Protein AF-A0A973HMG0-F1 (afdb_monomer_lite)

Sequence (91 aa):
MSKHLIFAIFITMVCAGSLAWLYPAVKDYNSAKRDYYDIERKHINDQTKNEELSKEIYRLQTSDKAVEHVARDKFGWCKIRETVYDFSDEK

Secondary structure (DSSP, 8-state):
--HHHHHHHHHHHHHHHHHHHHHHHHHHHHHHHHHHHHHHHHHHHHHHHHHHHHHHHHHHHH-HHHHHHHHHHTT--S-TT------TT--

Structure (mmCIF, N/CA/C/O backbone):
data_AF-A0A973HMG0-F1
#
_entry.id   AF-A0A973HMG0-F1
#
loop_
_atom_site.group_PDB
_atom_site.id
_atom_site.type_symbol
_atom_site.label_atom_id
_atom_site.label_alt_id
_atom_site.label_comp_id
_atom_site.label_asym_id
_atom_site.label_entity_id
_atom_site.label_seq_id
_atom_site.pdbx_PDB_ins_code
_atom_site.Cartn_x
_atom_site.Cartn_y
_atom_site.Cartn_z
_atom_site.occupancy
_atom_site.B_iso_or_equiv
_atom_site.auth_seq_id
_atom_site.auth_comp_id
_atom_site.auth_asym_id
_atom_site.auth_atom_id
_atom_site.pdbx_PDB_model_num
ATOM 1 N N . MET A 1 1 ? 30.213 11.734 -51.621 1.00 59.28 1 MET A N 1
ATOM 2 C CA . MET A 1 1 ? 29.729 12.007 -50.247 1.00 59.28 1 MET A CA 1
ATOM 3 C C . MET A 1 1 ? 30.943 12.318 -49.379 1.00 59.28 1 MET A C 1
ATOM 5 O O . MET A 1 1 ? 31.903 11.558 -49.439 1.00 59.28 1 MET A O 1
ATOM 9 N N . SER A 1 2 ? 30.980 13.453 -48.672 1.00 81.38 2 SER A N 1
AT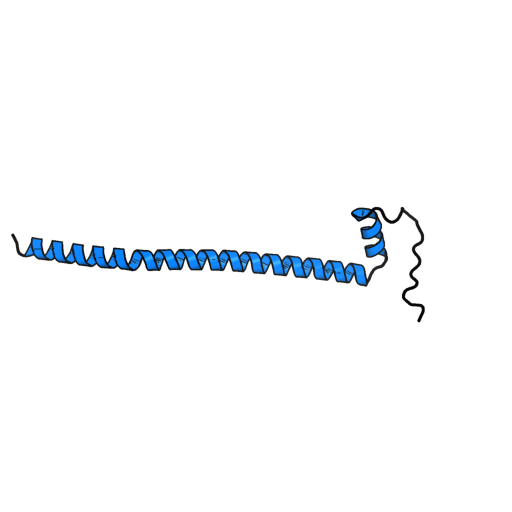OM 10 C CA . SER A 1 2 ? 32.147 13.816 -47.852 1.00 81.38 2 SER A CA 1
ATOM 11 C C . SER A 1 2 ? 32.274 12.858 -46.661 1.00 81.38 2 SER A C 1
ATOM 13 O O . SER A 1 2 ? 31.271 12.457 -46.071 1.00 81.38 2 SER A O 1
ATOM 15 N N . LYS A 1 3 ? 33.502 12.472 -46.293 1.00 86.25 3 LYS A N 1
ATOM 16 C CA . LYS A 1 3 ? 33.767 11.534 -45.180 1.00 86.25 3 LYS A CA 1
ATOM 17 C C . LYS A 1 3 ? 33.128 11.998 -43.860 1.00 86.25 3 LYS A C 1
ATOM 19 O O . LYS A 1 3 ? 32.669 11.180 -43.071 1.00 86.25 3 LYS A O 1
ATOM 24 N N . HIS A 1 4 ? 33.022 13.313 -43.674 1.00 88.12 4 HIS A N 1
ATOM 25 C CA . HIS A 1 4 ? 32.366 13.940 -42.528 1.00 88.12 4 HIS A CA 1
ATOM 26 C C . HIS A 1 4 ? 30.848 13.707 -42.488 1.00 88.12 4 HIS A C 1
ATOM 28 O O . HIS A 1 4 ? 30.307 13.495 -41.408 1.00 88.12 4 HIS A O 1
ATOM 34 N N . LEU A 1 5 ? 30.164 13.677 -43.641 1.00 88.62 5 LEU A N 1
ATOM 35 C CA . LEU A 1 5 ? 28.731 13.360 -43.697 1.00 88.62 5 LEU A CA 1
ATOM 36 C C . LEU A 1 5 ? 28.459 11.906 -43.308 1.00 88.62 5 LEU A C 1
ATOM 38 O O . LEU A 1 5 ? 27.534 11.641 -42.550 1.00 88.62 5 LEU A O 1
ATOM 42 N N . ILE A 1 6 ? 29.288 10.969 -43.775 1.00 89.00 6 ILE A N 1
ATOM 43 C CA . ILE A 1 6 ? 29.147 9.545 -43.430 1.00 89.00 6 ILE A CA 1
ATOM 44 C C . ILE A 1 6 ? 29.357 9.338 -41.923 1.00 89.00 6 ILE A C 1
ATOM 46 O O . ILE A 1 6 ? 28.582 8.635 -41.280 1.00 89.00 6 ILE A O 1
ATOM 50 N N . PHE A 1 7 ? 30.358 10.003 -41.342 1.00 91.62 7 PHE A N 1
ATOM 51 C CA . PHE A 1 7 ? 30.625 9.940 -39.906 1.00 91.62 7 PHE A CA 1
ATOM 52 C C . PHE A 1 7 ? 29.487 10.542 -39.063 1.00 91.62 7 PHE A C 1
ATOM 54 O O . PHE A 1 7 ? 29.073 9.948 -38.070 1.00 91.62 7 PHE A O 1
ATOM 61 N N . ALA A 1 8 ? 28.921 11.677 -39.486 1.00 91.81 8 ALA A N 1
ATOM 62 C CA . ALA A 1 8 ? 27.784 12.299 -38.806 1.00 91.81 8 ALA A CA 1
ATOM 63 C C . ALA A 1 8 ? 26.519 11.417 -38.841 1.00 91.81 8 ALA A C 1
ATOM 65 O O . ALA A 1 8 ? 25.814 11.298 -37.835 1.00 91.81 8 ALA A O 1
ATOM 66 N N . ILE A 1 9 ? 26.256 10.750 -39.972 1.00 92.31 9 ILE A N 1
ATOM 67 C CA . ILE A 1 9 ? 25.141 9.798 -40.115 1.00 92.31 9 ILE A CA 1
ATOM 68 C C . ILE A 1 9 ? 25.350 8.580 -39.205 1.00 92.31 9 ILE A C 1
ATOM 70 O O . ILE A 1 9 ? 24.420 8.128 -38.542 1.00 92.31 9 ILE A O 1
ATOM 74 N N . PHE A 1 10 ? 26.580 8.072 -39.118 1.00 93.25 10 PHE A N 1
ATOM 75 C CA . PHE A 1 10 ? 26.892 6.942 -38.248 1.00 93.25 10 PHE A CA 1
ATOM 76 C C . PHE A 1 10 ? 26.661 7.273 -36.765 1.00 93.25 10 PHE A C 1
ATOM 78 O O . PHE A 1 10 ? 26.004 6.510 -36.060 1.00 93.25 10 PHE A O 1
ATOM 85 N N . ILE A 1 11 ? 27.123 8.438 -36.297 1.00 93.75 11 ILE A N 1
ATOM 86 C CA . ILE A 1 11 ? 26.913 8.869 -34.904 1.00 93.75 11 ILE A CA 1
ATOM 87 C C . ILE A 1 11 ? 25.425 9.020 -34.588 1.00 93.75 11 ILE A C 1
ATOM 89 O O . ILE A 1 11 ? 24.958 8.533 -33.560 1.00 93.75 11 ILE A O 1
ATOM 93 N N . THR A 1 12 ? 24.666 9.666 -35.472 1.00 92.06 12 THR A N 1
ATOM 94 C CA . THR A 1 12 ? 23.224 9.859 -35.260 1.00 92.06 12 THR A CA 1
ATOM 95 C C . THR A 1 12 ? 22.467 8.533 -35.229 1.00 92.06 12 THR A C 1
ATOM 97 O O . THR A 1 12 ? 21.596 8.364 -34.379 1.00 92.06 12 THR A O 1
ATOM 100 N N . MET A 1 13 ? 22.843 7.559 -36.062 1.00 93.38 13 MET A N 1
ATOM 101 C CA . MET A 1 13 ? 22.269 6.210 -36.031 1.00 93.38 13 MET A CA 1
ATOM 102 C C . MET A 1 13 ? 22.571 5.476 -34.714 1.00 93.38 13 MET A C 1
ATOM 104 O O . MET A 1 13 ? 21.674 4.864 -34.135 1.00 93.38 13 MET A O 1
ATOM 108 N N . VAL A 1 14 ? 23.803 5.575 -34.205 1.00 93.31 14 VAL A N 1
ATOM 109 C CA . VAL A 1 14 ? 24.197 4.955 -32.928 1.00 93.31 14 VAL A CA 1
ATOM 110 C C . VAL A 1 14 ? 23.471 5.600 -31.745 1.00 93.31 14 VAL A C 1
ATOM 112 O O . VAL A 1 14 ? 22.948 4.888 -30.889 1.00 93.31 14 VAL A O 1
ATOM 115 N N . CYS A 1 15 ? 23.374 6.931 -31.708 1.00 91.12 15 CYS A N 1
ATOM 116 C CA . CYS A 1 15 ? 22.636 7.641 -30.662 1.00 91.12 15 CYS A CA 1
ATOM 117 C C . CYS A 1 15 ? 21.130 7.345 -30.712 1.00 91.12 15 CYS A C 1
ATOM 119 O O . CYS A 1 15 ? 20.509 7.134 -29.675 1.00 91.12 15 CYS A O 1
ATOM 121 N N . ALA A 1 16 ? 20.529 7.295 -31.901 1.00 89.88 16 ALA A N 1
ATOM 122 C CA . ALA A 1 16 ? 19.114 6.961 -32.034 1.00 89.88 16 ALA A CA 1
ATOM 123 C C . ALA A 1 16 ? 18.828 5.519 -31.584 1.00 89.88 16 ALA A C 1
ATOM 125 O O . ALA A 1 16 ? 17.858 5.279 -30.865 1.00 89.88 16 ALA A O 1
ATOM 126 N N . GLY A 1 17 ? 19.699 4.571 -31.948 1.00 89.62 17 GLY A N 1
ATOM 127 C CA . GLY A 1 17 ? 19.590 3.177 -31.522 1.00 89.62 17 GLY A CA 1
ATOM 128 C C . GLY A 1 17 ? 19.714 3.007 -30.007 1.00 89.62 17 GLY A C 1
ATOM 129 O O . GLY A 1 17 ? 18.918 2.288 -29.405 1.00 89.62 17 GLY A O 1
ATOM 130 N N . SER A 1 18 ? 20.659 3.707 -29.370 1.00 87.38 18 SER A N 1
ATOM 131 C CA . SER A 1 18 ? 20.836 3.628 -27.916 1.00 87.38 18 SER A CA 1
ATOM 132 C C . SER A 1 18 ? 19.660 4.234 -27.148 1.00 87.38 18 SER A C 1
ATOM 134 O O . SER A 1 18 ? 19.204 3.632 -26.177 1.00 87.38 18 SER A O 1
ATOM 136 N N . LEU A 1 19 ? 19.101 5.363 -27.604 1.00 86.50 19 LEU A N 1
ATOM 137 C CA . LEU A 1 19 ? 17.891 5.934 -27.001 1.00 86.50 19 LEU A CA 1
ATOM 138 C C . LEU A 1 19 ? 16.674 5.018 -27.169 1.00 86.50 19 LEU A C 1
ATOM 140 O O . LEU A 1 19 ? 15.926 4.824 -26.211 1.00 86.50 19 LEU A O 1
ATOM 144 N N . ALA A 1 20 ? 16.478 4.443 -28.359 1.00 86.56 20 ALA A N 1
ATOM 145 C CA . ALA A 1 20 ? 15.363 3.534 -28.621 1.00 86.56 20 ALA A CA 1
ATOM 146 C C . ALA A 1 20 ? 15.431 2.275 -27.744 1.00 86.56 20 ALA A C 1
ATOM 148 O O . ALA A 1 20 ? 14.399 1.785 -27.288 1.00 86.56 20 ALA A O 1
ATOM 149 N N . TRP A 1 21 ? 16.641 1.785 -27.467 1.00 88.56 21 TRP A N 1
ATOM 150 C CA . TRP A 1 21 ? 16.854 0.637 -26.593 1.00 88.56 21 TRP A CA 1
ATOM 151 C C . TRP A 1 21 ? 16.685 0.972 -25.103 1.00 88.56 21 TRP A C 1
ATOM 153 O O . TRP A 1 21 ? 16.154 0.160 -24.348 1.00 88.56 21 TRP A O 1
ATOM 163 N N . LEU A 1 22 ? 17.070 2.179 -24.676 1.00 89.25 22 LEU A N 1
ATOM 164 C CA . LEU A 1 22 ? 16.944 2.614 -23.281 1.00 89.25 22 LEU A CA 1
ATOM 165 C C . LEU A 1 22 ? 15.498 2.977 -22.899 1.00 89.25 22 LEU A C 1
ATOM 167 O O . LEU A 1 22 ? 15.084 2.782 -21.757 1.00 89.25 22 LEU A O 1
ATOM 171 N N . TYR A 1 23 ? 14.716 3.490 -23.850 1.00 89.56 23 TYR A N 1
ATOM 172 C CA . TYR A 1 23 ? 13.340 3.936 -23.629 1.00 89.56 23 TYR A CA 1
ATOM 173 C C . TYR A 1 23 ? 12.419 2.906 -22.936 1.00 89.56 23 TYR A C 1
ATOM 175 O O . TYR A 1 23 ? 11.785 3.280 -21.942 1.00 89.56 23 TYR A O 1
ATOM 183 N N . PRO A 1 24 ? 12.323 1.632 -23.379 1.00 90.00 24 PRO A N 1
ATOM 184 C CA . PRO A 1 24 ? 11.476 0.646 -22.707 1.00 90.00 24 PRO A CA 1
ATOM 185 C C . PRO A 1 24 ? 11.917 0.388 -21.262 1.00 90.00 24 PRO A C 1
ATOM 187 O O . PRO A 1 24 ? 11.073 0.392 -20.374 1.00 90.00 24 PRO A O 1
ATOM 190 N N . ALA A 1 25 ? 13.223 0.291 -20.992 1.00 87.50 25 ALA A N 1
ATOM 191 C CA . ALA A 1 25 ? 13.733 0.064 -19.639 1.00 87.50 25 ALA A CA 1
ATOM 192 C C . ALA A 1 25 ? 13.366 1.209 -18.676 1.00 87.50 25 ALA A C 1
ATOM 194 O O . ALA A 1 25 ? 12.981 0.975 -17.531 1.00 87.50 25 ALA A O 1
ATOM 195 N N . VAL A 1 26 ? 13.425 2.458 -19.150 1.00 88.19 26 VAL A N 1
ATOM 196 C CA . VAL A 1 26 ? 12.999 3.629 -18.364 1.00 88.19 26 VAL A CA 1
ATOM 197 C C . VAL A 1 26 ? 11.489 3.607 -18.119 1.00 88.19 26 VAL A C 1
ATOM 199 O O . VAL A 1 26 ? 11.027 3.939 -17.023 1.00 88.19 26 VAL A O 1
ATOM 202 N N . LYS A 1 27 ? 10.701 3.212 -19.124 1.00 91.44 27 LYS A N 1
ATOM 203 C CA . LYS A 1 27 ? 9.246 3.089 -18.996 1.00 91.44 27 LYS A CA 1
ATOM 204 C C . LYS A 1 27 ? 8.866 2.015 -17.973 1.00 91.44 27 LYS A C 1
ATOM 206 O O . LYS A 1 27 ? 8.022 2.286 -17.117 1.00 91.44 27 LYS A O 1
ATOM 211 N N . ASP A 1 28 ? 9.511 0.856 -18.028 1.00 91.62 28 ASP A N 1
ATOM 212 C CA . ASP A 1 28 ? 9.267 -0.262 -17.117 1.00 91.62 28 ASP A CA 1
ATOM 213 C C . ASP A 1 28 ? 9.662 0.101 -15.686 1.00 91.62 28 ASP A C 1
ATOM 215 O O . ASP A 1 28 ? 8.877 -0.103 -14.761 1.00 91.62 28 ASP A O 1
ATOM 219 N N . TYR A 1 29 ? 10.810 0.761 -15.504 1.00 91.25 29 TYR A N 1
ATOM 220 C CA . TYR A 1 29 ? 11.228 1.287 -14.204 1.00 91.25 29 TYR A CA 1
ATOM 221 C C . TYR A 1 29 ? 10.199 2.260 -13.614 1.00 91.25 29 TYR A C 1
ATOM 223 O O . TYR A 1 29 ? 9.818 2.147 -12.449 1.00 91.25 29 TYR A O 1
ATOM 231 N N . ASN A 1 30 ? 9.696 3.197 -14.420 1.00 92.06 30 ASN A N 1
ATOM 232 C CA . ASN A 1 30 ? 8.673 4.140 -13.971 1.00 92.06 30 ASN A CA 1
ATOM 233 C C . ASN A 1 30 ? 7.330 3.457 -13.671 1.00 92.06 30 ASN A C 1
ATOM 235 O O . ASN A 1 30 ? 6.570 3.950 -12.837 1.00 92.06 30 ASN A O 1
ATOM 239 N N . SER A 1 31 ? 7.006 2.350 -14.344 1.00 92.19 31 SER A N 1
ATOM 240 C CA . SER A 1 31 ? 5.829 1.543 -14.007 1.00 92.19 31 SER A CA 1
ATOM 241 C C . SER A 1 31 ? 6.021 0.834 -12.672 1.00 92.19 31 SER A C 1
ATOM 243 O O . SER A 1 31 ? 5.255 1.089 -11.750 1.00 92.19 31 SER A O 1
ATOM 245 N N . ALA A 1 32 ? 7.107 0.074 -12.520 1.00 92.56 32 ALA A N 1
ATOM 246 C CA . ALA A 1 32 ? 7.412 -0.656 -11.294 1.00 92.56 32 ALA A CA 1
ATOM 247 C C . ALA A 1 32 ? 7.505 0.274 -10.075 1.00 92.56 32 ALA A C 1
ATOM 249 O O . ALA A 1 32 ? 6.996 -0.042 -9.004 1.00 92.56 32 ALA A O 1
ATOM 250 N N . LYS A 1 33 ? 8.091 1.465 -10.245 1.00 93.88 33 LYS A N 1
ATOM 251 C CA . LYS A 1 33 ? 8.142 2.490 -9.198 1.00 93.88 33 LYS A CA 1
ATOM 252 C C . LYS A 1 33 ? 6.747 2.969 -8.789 1.00 93.88 33 LYS A C 1
ATOM 254 O O . LYS A 1 33 ? 6.503 3.168 -7.604 1.00 93.88 33 LYS A O 1
ATOM 259 N N . ARG A 1 34 ? 5.831 3.169 -9.743 1.00 94.56 34 ARG A N 1
ATOM 260 C CA . ARG A 1 34 ? 4.442 3.558 -9.439 1.00 94.56 34 ARG A CA 1
ATOM 261 C C . ARG A 1 34 ? 3.700 2.443 -8.713 1.00 94.56 34 ARG A C 1
ATOM 263 O O . ARG A 1 34 ? 3.068 2.728 -7.702 1.00 94.56 34 ARG A O 1
ATOM 270 N N . ASP A 1 35 ? 3.837 1.211 -9.186 1.00 95.19 35 ASP A N 1
ATOM 271 C CA . ASP A 1 35 ? 3.188 0.046 -8.582 1.00 95.19 35 ASP A CA 1
ATOM 272 C C . ASP A 1 35 ? 3.692 -0.178 -7.152 1.00 95.19 35 ASP A C 1
ATOM 274 O O . ASP A 1 35 ? 2.895 -0.386 -6.240 1.00 95.19 35 ASP A O 1
ATOM 278 N N . TYR A 1 36 ? 5.001 -0.020 -6.927 1.00 95.31 36 TYR A N 1
ATOM 279 C CA . TYR A 1 36 ? 5.596 -0.053 -5.593 1.00 95.31 36 TYR A CA 1
ATOM 280 C C . TYR A 1 36 ? 4.936 0.966 -4.654 1.00 95.31 36 TYR A C 1
ATOM 282 O O . TYR A 1 36 ? 4.484 0.600 -3.575 1.00 95.31 36 TYR A O 1
ATOM 290 N N . TYR A 1 37 ? 4.821 2.234 -5.065 1.00 95.75 37 TYR A N 1
ATOM 291 C CA . TYR A 1 37 ? 4.209 3.259 -4.211 1.00 95.75 37 TYR A CA 1
ATOM 292 C C . TYR A 1 37 ? 2.710 3.060 -3.983 1.00 95.75 37 TYR A C 1
ATOM 294 O O . TYR A 1 37 ? 2.206 3.457 -2.931 1.00 95.75 37 TYR A O 1
ATOM 302 N N . ASP A 1 38 ? 1.985 2.489 -4.944 1.00 96.44 38 ASP A N 1
ATOM 303 C CA . ASP A 1 38 ? 0.570 2.161 -4.757 1.00 96.44 38 ASP A CA 1
ATOM 304 C C . ASP A 1 38 ? 0.397 1.039 -3.726 1.00 96.44 38 ASP A C 1
ATOM 306 O O . ASP A 1 38 ? -0.420 1.153 -2.810 1.00 96.44 38 ASP A O 1
ATOM 310 N N . ILE A 1 39 ? 1.220 -0.009 -3.821 1.00 95.75 39 ILE A N 1
ATOM 311 C CA . ILE A 1 39 ? 1.226 -1.122 -2.866 1.00 95.75 39 ILE A CA 1
ATOM 312 C C . ILE A 1 39 ? 1.647 -0.640 -1.477 1.00 95.75 39 ILE A C 1
ATOM 314 O O . ILE A 1 39 ? 0.963 -0.941 -0.503 1.00 95.75 39 ILE A O 1
ATOM 318 N N . GLU A 1 40 ? 2.715 0.152 -1.379 1.00 96.06 40 GLU A N 1
ATOM 319 C CA . GLU A 1 40 ? 3.193 0.738 -0.121 1.00 96.06 40 GLU A CA 1
ATOM 320 C C . GLU A 1 40 ? 2.085 1.560 0.554 1.00 96.06 40 GLU A C 1
ATOM 322 O O . GLU A 1 40 ? 1.786 1.386 1.735 1.00 96.06 40 GLU A O 1
ATOM 327 N N . ARG A 1 41 ? 1.397 2.414 -0.215 1.00 95.94 41 ARG A N 1
ATOM 328 C CA . ARG A 1 41 ? 0.289 3.227 0.298 1.00 95.94 41 ARG A CA 1
ATOM 329 C C . ARG A 1 41 ? -0.866 2.363 0.796 1.00 95.94 41 ARG A C 1
ATOM 331 O O . ARG A 1 41 ? -1.426 2.657 1.852 1.00 95.94 41 ARG A O 1
ATOM 338 N N . LYS A 1 42 ? -1.239 1.323 0.044 1.00 95.38 42 LYS A N 1
ATOM 339 C CA . LYS A 1 42 ? -2.283 0.373 0.455 1.00 95.38 42 LYS A CA 1
ATOM 340 C C . LYS A 1 42 ? -1.888 -0.347 1.737 1.00 95.38 42 LYS A C 1
ATOM 342 O O . LYS A 1 42 ? -2.690 -0.397 2.659 1.00 95.38 42 LYS A O 1
ATOM 347 N N . HIS A 1 43 ? -0.643 -0.805 1.826 1.00 94.94 43 HIS A N 1
ATOM 348 C CA . HIS A 1 43 ? -0.131 -1.492 3.002 1.00 94.94 43 HIS A CA 1
ATOM 349 C C . HIS A 1 43 ? -0.188 -0.615 4.255 1.00 94.94 43 HIS A C 1
ATOM 351 O O . HIS A 1 43 ? -0.723 -1.049 5.270 1.00 94.94 43 HIS A O 1
ATOM 357 N N . ILE A 1 44 ? 0.278 0.635 4.172 1.00 95.56 44 ILE A N 1
ATOM 358 C CA . ILE A 1 44 ? 0.213 1.590 5.290 1.00 95.56 44 ILE A CA 1
ATOM 359 C C . ILE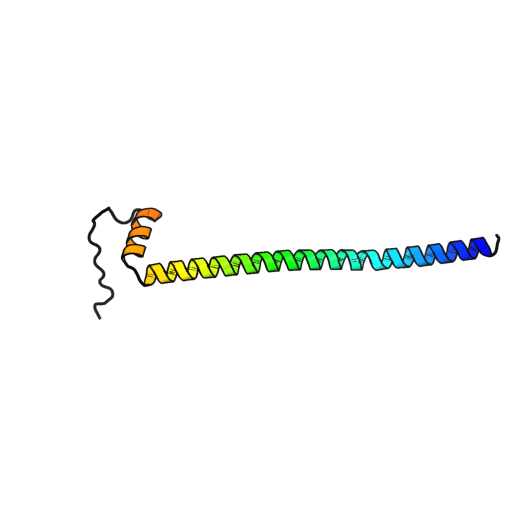 A 1 44 ? -1.240 1.825 5.718 1.00 95.56 44 ILE A C 1
ATOM 361 O O . ILE A 1 44 ? -1.558 1.769 6.903 1.00 95.56 44 ILE A O 1
ATOM 365 N N . ASN A 1 45 ? -2.138 2.051 4.758 1.00 95.62 45 ASN A N 1
ATOM 366 C CA . ASN A 1 45 ? -3.553 2.276 5.043 1.00 95.62 45 ASN A CA 1
ATOM 367 C C . ASN A 1 45 ? -4.215 1.057 5.705 1.00 95.62 45 ASN A C 1
ATOM 369 O O . ASN A 1 45 ? -4.993 1.210 6.645 1.00 95.62 45 ASN A O 1
ATOM 373 N N . ASP A 1 46 ? -3.896 -0.148 5.241 1.00 94.62 46 ASP A N 1
ATOM 374 C CA . ASP A 1 46 ? -4.427 -1.383 5.811 1.00 94.62 46 ASP A CA 1
ATOM 375 C C . ASP A 1 46 ? -3.858 -1.645 7.211 1.00 94.62 46 ASP A C 1
ATOM 377 O O . ASP A 1 46 ? -4.606 -2.049 8.098 1.00 94.62 46 ASP A O 1
ATOM 381 N N . GLN A 1 47 ? -2.577 -1.340 7.452 1.00 94.69 47 GLN A N 1
ATOM 382 C CA . GLN A 1 47 ? -1.987 -1.385 8.792 1.00 94.69 47 GLN A CA 1
ATOM 383 C C . GLN A 1 47 ? -2.688 -0.416 9.749 1.00 94.69 47 GLN A C 1
ATOM 385 O O . GLN A 1 47 ? -3.113 -0.833 10.824 1.00 94.69 47 GLN A O 1
ATOM 390 N N . THR A 1 48 ? -2.884 0.846 9.348 1.00 94.81 48 THR A N 1
ATOM 391 C CA . THR A 1 48 ? -3.587 1.839 10.180 1.00 94.81 48 THR A CA 1
ATOM 392 C C . THR A 1 48 ? -5.009 1.386 10.506 1.00 94.81 48 THR A C 1
ATOM 394 O O . THR A 1 48 ? -5.410 1.401 11.668 1.00 94.81 48 THR A O 1
ATOM 397 N N . LYS A 1 49 ? -5.759 0.897 9.511 1.00 94.31 49 LYS A N 1
ATOM 398 C CA . LYS A 1 49 ? -7.106 0.351 9.735 1.00 94.31 49 LYS A CA 1
ATOM 399 C C . LYS A 1 49 ? -7.097 -0.841 10.682 1.00 94.31 49 LYS A C 1
ATOM 401 O O . LYS A 1 49 ? -7.992 -0.965 11.512 1.00 94.31 49 LYS A O 1
ATOM 406 N N . ASN A 1 50 ? -6.11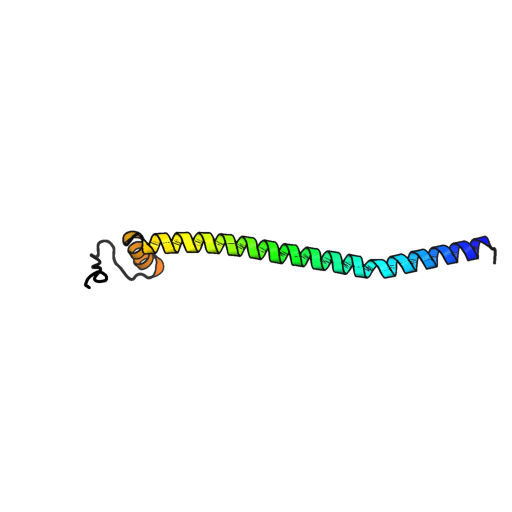3 -1.726 10.559 1.00 94.38 50 ASN A N 1
ATOM 407 C CA . ASN A 1 50 ? -6.009 -2.893 11.423 1.00 94.38 50 ASN A CA 1
ATOM 408 C C . ASN A 1 50 ? -5.704 -2.491 12.873 1.00 94.38 50 ASN A C 1
ATOM 410 O O . ASN A 1 50 ? -6.299 -3.033 13.801 1.00 94.38 50 ASN A O 1
ATOM 414 N N . GLU A 1 51 ? -4.844 -1.494 13.085 1.00 94.25 51 GLU A N 1
ATOM 415 C CA . GLU A 1 51 ? -4.596 -0.933 14.416 1.00 94.25 51 GLU A CA 1
ATOM 416 C C . GLU A 1 51 ? -5.846 -0.275 15.014 1.00 94.25 51 GLU A C 1
ATOM 418 O O . GLU A 1 51 ? -6.143 -0.474 16.194 1.00 94.25 51 GLU A O 1
ATOM 423 N N . GLU A 1 52 ? -6.595 0.491 14.217 1.00 93.12 52 GLU A N 1
ATOM 424 C CA . GLU A 1 52 ? -7.858 1.106 14.640 1.00 93.12 52 GLU A CA 1
ATOM 425 C C . GLU A 1 52 ? -8.899 0.049 15.023 1.00 93.12 52 GLU A C 1
ATOM 427 O O . GLU A 1 52 ? -9.467 0.109 16.116 1.00 93.12 52 GLU A O 1
ATOM 432 N N . LEU A 1 53 ? -9.093 -0.961 14.171 1.00 92.56 53 LEU A N 1
ATOM 433 C CA . LEU A 1 53 ? -10.005 -2.077 14.425 1.00 92.56 53 LEU A CA 1
ATOM 434 C C . LEU A 1 53 ? -9.582 -2.883 15.651 1.00 92.56 53 LEU A C 1
ATOM 436 O O . LEU A 1 53 ? -10.422 -3.225 16.476 1.00 92.56 53 LEU A O 1
ATOM 440 N N . SER A 1 54 ? -8.286 -3.150 15.812 1.00 91.81 54 SER A N 1
ATOM 441 C CA . SER A 1 54 ? -7.761 -3.877 16.971 1.00 91.81 54 SER A CA 1
ATOM 442 C C . SER A 1 54 ? -8.028 -3.121 18.273 1.00 91.81 54 SER A C 1
ATOM 444 O O . SER A 1 54 ? -8.449 -3.721 19.263 1.00 91.81 54 SER A O 1
ATOM 446 N N . LYS A 1 55 ? -7.857 -1.791 18.274 1.00 90.69 55 LYS A N 1
ATOM 447 C CA . LYS A 1 55 ? -8.215 -0.939 19.420 1.00 90.69 55 LYS A CA 1
ATOM 448 C C . LYS A 1 55 ? -9.719 -0.958 19.691 1.00 90.69 55 LYS A C 1
ATOM 450 O O . LYS A 1 55 ? -10.122 -1.012 20.852 1.00 90.69 55 LYS A O 1
ATOM 455 N N . GLU A 1 56 ? -10.551 -0.923 18.650 1.00 87.62 56 GLU A N 1
ATOM 456 C CA . GLU A 1 56 ? -12.008 -0.978 18.801 1.00 87.62 56 GLU A CA 1
ATOM 457 C C . GLU A 1 56 ? -12.475 -2.333 19.349 1.00 87.62 56 GLU A C 1
ATOM 459 O O . GLU A 1 56 ? -13.274 -2.356 20.285 1.00 87.62 56 GLU A O 1
ATOM 464 N N . ILE A 1 57 ? -11.930 -3.444 18.846 1.00 89.44 57 ILE A N 1
ATOM 465 C CA . ILE A 1 57 ? -12.199 -4.797 19.353 1.00 89.44 57 ILE A CA 1
ATOM 466 C C . ILE A 1 57 ? -11.794 -4.899 20.821 1.00 89.44 57 ILE A C 1
ATOM 468 O O . ILE A 1 57 ? -12.602 -5.325 21.640 1.00 89.44 57 ILE A O 1
ATOM 472 N N . TYR A 1 58 ? -10.586 -4.455 21.175 1.00 88.12 58 TYR A N 1
ATOM 473 C CA . TYR A 1 58 ? -10.129 -4.474 22.564 1.00 88.12 58 TYR A CA 1
ATOM 474 C C . TYR A 1 58 ? -11.052 -3.660 23.482 1.00 88.12 58 TYR A C 1
ATOM 476 O O . TYR A 1 58 ? -11.416 -4.110 24.568 1.00 88.12 58 TYR A O 1
ATOM 484 N N . ARG A 1 59 ? -11.492 -2.477 23.033 1.00 86.19 59 ARG A N 1
ATOM 485 C CA . ARG A 1 59 ? -12.451 -1.646 23.775 1.00 86.19 59 ARG A CA 1
ATOM 486 C C . ARG A 1 59 ? -13.788 -2.361 23.982 1.00 86.19 59 ARG A C 1
ATOM 488 O O . ARG A 1 59 ? -14.367 -2.239 25.054 1.00 86.19 59 ARG A O 1
ATOM 495 N N . LEU A 1 60 ? -14.281 -3.077 22.972 1.00 85.88 60 LEU A N 1
ATOM 496 C CA . LEU A 1 60 ? -15.523 -3.846 23.071 1.00 85.88 60 LEU A CA 1
ATOM 497 C C . LEU A 1 60 ? -15.372 -5.061 23.992 1.00 85.88 60 LEU A C 1
ATOM 499 O O . LEU A 1 60 ? -16.269 -5.336 24.772 1.00 85.88 60 LEU A O 1
ATOM 503 N N . GLN A 1 61 ? -14.232 -5.751 23.958 1.00 85.38 61 GLN A N 1
ATOM 504 C CA . GLN A 1 61 ? -13.974 -6.909 24.821 1.00 85.38 61 GLN A CA 1
ATOM 505 C C . GLN A 1 61 ? -13.809 -6.549 26.301 1.00 85.38 61 GLN A C 1
ATOM 507 O O . GLN A 1 61 ? -14.019 -7.396 27.158 1.00 85.38 61 GLN A O 1
ATOM 512 N N . THR A 1 62 ? -13.383 -5.323 26.607 1.00 86.38 62 THR A N 1
ATOM 513 C CA . THR A 1 62 ? -13.048 -4.905 27.979 1.00 86.38 62 THR A CA 1
ATOM 514 C C . THR A 1 62 ? -14.096 -4.001 28.620 1.00 86.38 62 THR A C 1
ATOM 516 O O . THR A 1 62 ? -13.954 -3.634 29.786 1.00 86.38 62 THR A O 1
ATOM 519 N N . SER A 1 63 ? -15.129 -3.594 27.877 1.00 83.31 63 SER A N 1
ATOM 520 C CA . SER A 1 63 ? -16.135 -2.663 28.375 1.00 83.31 63 SER A CA 1
ATOM 521 C C . SER A 1 63 ? -17.531 -3.008 27.875 1.00 83.31 63 SER A C 1
ATOM 523 O O . SER A 1 63 ? -17.895 -2.682 26.745 1.00 83.31 63 SER A O 1
ATOM 525 N N . ASP A 1 64 ? -18.359 -3.529 28.776 1.00 80.31 64 ASP A N 1
ATOM 526 C CA . ASP A 1 64 ? -19.775 -3.810 28.506 1.00 80.31 64 ASP A CA 1
ATOM 527 C C . ASP A 1 64 ? -20.518 -2.549 28.065 1.00 80.31 64 ASP A C 1
ATOM 529 O O . ASP A 1 64 ? -21.295 -2.568 27.117 1.00 80.31 64 ASP A O 1
ATOM 533 N N . LYS A 1 65 ? -20.179 -1.394 28.652 1.00 80.88 65 LYS A N 1
ATOM 534 C CA . LYS A 1 65 ? -20.718 -0.091 28.231 1.00 80.88 65 LYS A CA 1
ATOM 535 C C . LYS A 1 65 ? -20.402 0.237 26.772 1.00 80.88 65 LYS A C 1
ATOM 537 O O . LYS A 1 65 ? -21.207 0.886 26.107 1.00 80.88 65 LYS A O 1
ATOM 542 N N . ALA A 1 66 ? -19.231 -0.160 26.269 1.00 80.31 66 ALA A N 1
ATOM 543 C CA . ALA A 1 66 ? -18.884 0.040 24.865 1.00 80.31 66 ALA A CA 1
ATOM 544 C C . ALA A 1 66 ? -19.700 -0.888 23.955 1.00 80.31 66 ALA A C 1
ATOM 546 O O . ALA A 1 66 ? -20.139 -0.453 22.888 1.00 80.31 66 ALA A O 1
ATOM 547 N N . VAL A 1 67 ? -19.951 -2.126 24.392 1.00 81.44 67 VAL A N 1
ATOM 548 C CA . VAL A 1 67 ? -20.823 -3.081 23.694 1.00 81.44 67 VAL A CA 1
ATOM 549 C C . VAL A 1 67 ? -22.262 -2.577 23.661 1.00 81.44 67 VAL A C 1
ATOM 551 O O . VAL A 1 67 ? -22.843 -2.499 22.582 1.00 81.44 67 VAL A O 1
ATOM 554 N N . GLU A 1 68 ? -22.812 -2.142 24.796 1.00 81.69 68 GLU A N 1
ATOM 555 C CA . GLU A 1 68 ? -24.154 -1.554 24.900 1.00 81.69 68 GLU A CA 1
ATOM 556 C C . GLU A 1 68 ? -24.307 -0.327 23.997 1.00 81.69 68 GLU A C 1
ATOM 558 O O . GLU A 1 68 ? -25.309 -0.177 23.294 1.00 81.69 68 GLU A O 1
ATOM 563 N N . HIS A 1 69 ? -23.297 0.547 23.976 1.00 81.12 69 HIS A N 1
ATOM 564 C CA . HIS A 1 69 ? -23.304 1.735 23.131 1.00 81.12 69 HIS A CA 1
ATOM 565 C C . HIS A 1 69 ? -23.344 1.372 21.642 1.00 81.12 69 HIS A C 1
ATOM 567 O O . HIS A 1 69 ? -24.135 1.946 20.898 1.00 81.12 69 HIS A O 1
ATOM 573 N N . VAL A 1 70 ? -22.556 0.383 21.206 1.00 83.31 70 VAL A N 1
ATOM 574 C CA . VAL A 1 70 ? -22.578 -0.099 19.817 1.00 83.31 70 VAL A CA 1
ATOM 575 C C . VAL A 1 70 ? -23.879 -0.838 19.490 1.00 83.31 70 VAL A C 1
ATOM 577 O O . VAL A 1 70 ? -24.468 -0.585 18.439 1.00 83.31 70 VAL A O 1
ATOM 580 N N . ALA A 1 71 ? -24.365 -1.701 20.383 1.00 83.25 71 ALA A N 1
ATOM 581 C CA . ALA A 1 71 ? -25.630 -2.418 20.235 1.00 83.25 71 ALA A CA 1
ATOM 582 C C . ALA A 1 71 ? -26.811 -1.450 20.086 1.00 83.25 7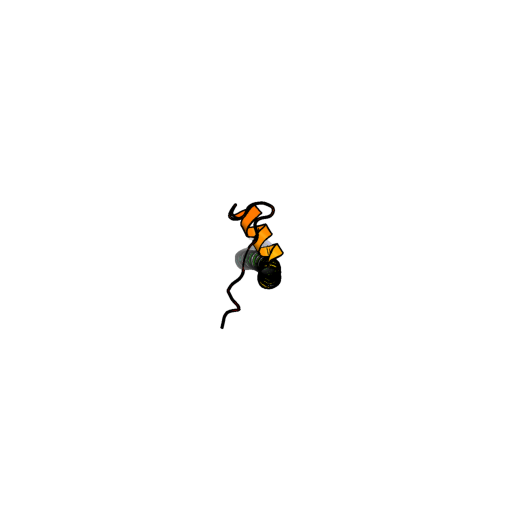1 ALA A C 1
ATOM 584 O O . ALA A 1 71 ? -27.692 -1.660 19.254 1.00 83.25 71 ALA A O 1
ATOM 585 N N . ARG A 1 72 ? -26.802 -0.342 20.831 1.00 83.44 72 ARG A N 1
ATOM 586 C CA . ARG A 1 72 ? -27.807 0.715 20.719 1.00 83.44 72 ARG A CA 1
ATOM 587 C C . ARG A 1 72 ? -27.639 1.542 19.447 1.00 83.44 72 ARG A C 1
ATOM 589 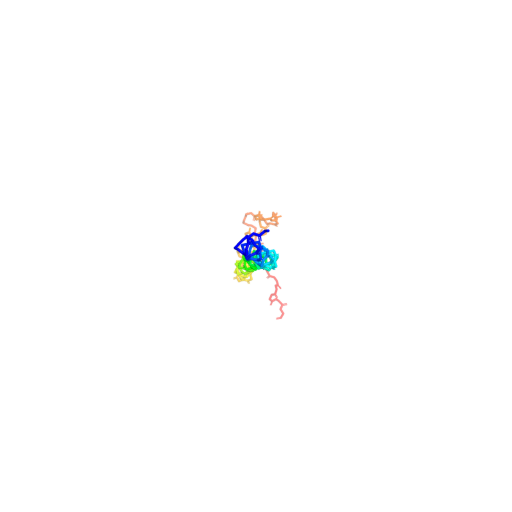O O . ARG A 1 72 ? -28.588 1.657 18.679 1.00 83.44 72 ARG A O 1
ATOM 596 N N . ASP A 1 73 ? -26.462 2.119 19.226 1.00 81.62 73 ASP A N 1
ATOM 597 C CA . ASP A 1 73 ? -26.283 3.168 18.218 1.00 81.62 73 ASP A CA 1
ATOM 598 C C . ASP A 1 73 ? -26.141 2.601 16.798 1.00 81.62 73 ASP A C 1
ATOM 600 O O . ASP A 1 73 ? -26.635 3.209 15.849 1.00 81.62 73 ASP A O 1
ATOM 604 N N . LYS A 1 74 ? -25.498 1.435 16.630 1.00 82.50 74 LYS A N 1
ATOM 605 C CA . LYS A 1 74 ? -25.346 0.795 15.310 1.00 82.50 74 LYS A CA 1
ATOM 606 C C . LYS A 1 74 ? -26.466 -0.188 14.986 1.00 82.50 74 LYS A C 1
ATOM 608 O O . LYS A 1 74 ? -26.826 -0.307 13.819 1.00 82.50 74 LYS A O 1
ATOM 613 N N . PHE A 1 75 ? -26.998 -0.892 15.985 1.00 83.62 75 PHE A N 1
ATOM 614 C CA . PHE A 1 75 ? -27.930 -2.001 15.752 1.00 83.62 75 PHE A CA 1
ATOM 615 C C . PHE A 1 75 ? -29.350 -1.767 16.289 1.00 83.62 75 PHE A C 1
ATOM 617 O O . PHE A 1 75 ? -30.270 -2.480 15.894 1.00 83.62 75 PHE A O 1
ATOM 624 N N . GLY A 1 76 ? -29.566 -0.762 17.145 1.00 81.56 76 GLY A N 1
ATOM 625 C CA . GLY A 1 76 ? -30.876 -0.484 17.740 1.00 81.56 76 GLY A CA 1
ATOM 626 C C . GLY A 1 76 ? -31.380 -1.586 18.678 1.00 81.56 76 GLY A C 1
ATOM 627 O O . GLY A 1 76 ? -32.585 -1.706 18.884 1.00 81.56 76 GLY A O 1
ATOM 628 N N . TRP A 1 77 ? -30.482 -2.412 19.220 1.00 82.38 77 TRP A N 1
ATOM 629 C CA . TRP A 1 77 ? -30.825 -3.624 19.973 1.00 82.38 77 TRP A CA 1
ATOM 630 C C . TRP A 1 77 ? -31.084 -3.400 21.467 1.00 82.38 77 TRP A C 1
ATOM 632 O O . TRP A 1 77 ? -31.610 -4.292 22.124 1.00 82.38 77 TRP A O 1
ATOM 642 N N . CYS A 1 78 ? -30.759 -2.225 22.010 1.00 76.94 78 CYS A N 1
ATOM 643 C CA . CYS A 1 78 ? -31.018 -1.876 23.411 1.00 76.94 78 CYS A CA 1
ATOM 644 C C . CYS A 1 78 ? -31.593 -0.464 23.532 1.00 76.94 78 CYS A C 1
ATOM 646 O O . CYS A 1 78 ? -31.223 0.436 22.774 1.00 76.94 78 CYS A O 1
ATOM 648 N N . LYS A 1 79 ? -32.483 -0.243 24.504 1.00 76.00 79 LYS A N 1
ATOM 649 C CA . LYS A 1 79 ? -33.040 1.079 24.824 1.00 76.00 79 LYS A CA 1
ATOM 650 C C . L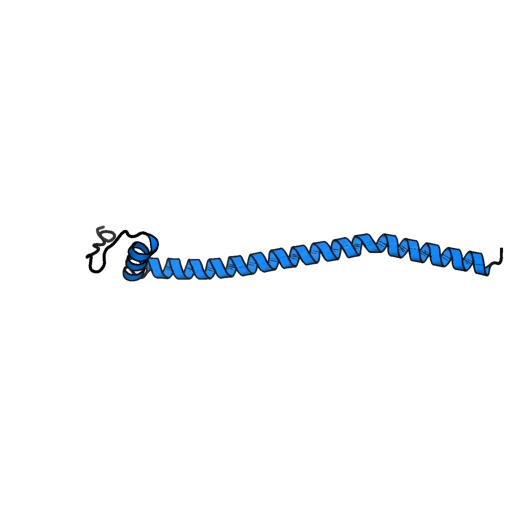YS A 1 79 ? -32.221 1.791 25.902 1.00 76.00 79 LYS A C 1
ATOM 652 O O . LYS A 1 79 ? -31.481 1.196 26.678 1.00 76.00 79 LYS A O 1
ATOM 657 N N . ILE A 1 80 ? -32.371 3.115 25.973 1.00 71.69 80 ILE A N 1
ATOM 658 C CA . ILE A 1 80 ? -31.764 3.927 27.036 1.00 71.69 80 ILE A CA 1
ATOM 659 C C . ILE A 1 80 ? -32.311 3.474 28.402 1.00 71.69 80 ILE A C 1
ATOM 661 O O . ILE A 1 80 ? -33.515 3.575 28.628 1.00 71.69 80 ILE A O 1
ATOM 665 N N . ARG A 1 81 ? -31.404 3.068 29.311 1.00 70.38 81 ARG A N 1
ATOM 666 C CA . ARG A 1 81 ? -31.659 2.578 30.692 1.00 70.38 81 ARG A CA 1
ATOM 667 C C . ARG A 1 81 ? -32.217 1.156 30.803 1.00 70.38 81 ARG A C 1
ATOM 669 O O . ARG A 1 81 ? -32.782 0.810 31.836 1.00 70.38 81 ARG A O 1
ATOM 676 N N . GLU A 1 82 ? -32.070 0.346 29.766 1.00 70.75 82 GLU A N 1
ATOM 677 C CA . GLU A 1 82 ? -32.363 -1.082 29.860 1.00 70.75 82 GLU A CA 1
ATOM 678 C C . GLU A 1 82 ? -31.248 -1.783 30.656 1.00 70.75 82 GLU A C 1
ATOM 680 O O . GLU A 1 82 ? -30.075 -1.447 30.502 1.00 70.75 82 GLU A O 1
ATOM 685 N N . THR A 1 83 ? -31.607 -2.690 31.566 1.00 69.38 83 THR A N 1
ATOM 686 C CA . THR A 1 83 ? -30.631 -3.454 32.356 1.00 69.38 83 THR A CA 1
ATOM 687 C C . THR A 1 83 ? -30.204 -4.675 31.555 1.00 69.38 83 THR A C 1
ATOM 689 O O . THR A 1 83 ? -31.027 -5.551 31.291 1.00 69.38 83 THR A O 1
ATOM 692 N N . VAL A 1 84 ? -28.933 -4.724 31.163 1.00 68.38 84 VAL A N 1
ATOM 693 C CA . VAL A 1 84 ? -28.341 -5.869 30.466 1.00 68.38 84 VAL A CA 1
ATOM 694 C C . VAL A 1 84 ? -27.730 -6.808 31.504 1.00 68.38 84 VAL A C 1
ATOM 696 O O . VAL A 1 84 ? -26.994 -6.369 32.385 1.00 68.38 84 VAL A O 1
ATOM 699 N N . TYR A 1 85 ? -28.077 -8.092 31.422 1.00 68.56 85 TYR A N 1
ATOM 700 C CA . TYR A 1 85 ? -27.530 -9.143 32.278 1.00 68.56 85 TYR A CA 1
ATOM 701 C C . TYR A 1 85 ? -26.548 -9.981 31.464 1.00 68.56 85 TYR A C 1
ATOM 703 O O . TYR A 1 85 ? -26.915 -10.491 30.404 1.00 68.56 85 TYR A O 1
ATOM 711 N N . ASP A 1 86 ? -25.323 -10.116 31.965 1.00 67.25 86 ASP A N 1
ATOM 712 C CA . ASP A 1 86 ? -24.320 -11.019 31.411 1.00 67.25 86 ASP A CA 1
ATOM 713 C C . ASP A 1 86 ? -24.311 -12.332 32.209 1.00 67.25 86 ASP A C 1
ATOM 715 O O . ASP A 1 86 ? -24.191 -12.319 33.433 1.00 67.25 86 ASP A O 1
ATOM 719 N N . PHE A 1 87 ? -24.467 -13.457 31.510 1.00 72.56 87 PHE A N 1
ATOM 720 C CA . PHE A 1 87 ? -24.478 -14.812 32.079 1.00 72.56 87 PHE A CA 1
ATOM 721 C C . PHE A 1 87 ? -23.239 -15.628 31.659 1.00 72.56 87 PHE A C 1
ATOM 723 O O . PHE A 1 87 ? -23.202 -16.844 31.840 1.00 72.56 87 PHE A O 1
ATOM 730 N N . SER A 1 88 ? -22.229 -14.983 31.066 1.00 68.00 88 SER A N 1
ATOM 731 C CA . SER A 1 88 ? -21.034 -15.642 30.514 1.00 68.00 88 SER A CA 1
ATOM 732 C C . SER A 1 88 ? -20.130 -16.289 31.571 1.00 68.00 88 SER A C 1
ATOM 734 O O . SER A 1 88 ? -19.399 -17.224 31.245 1.00 68.00 88 SER A O 1
ATOM 736 N N . ASP A 1 89 ? -20.202 -15.821 32.820 1.00 59.38 89 ASP A N 1
ATOM 737 C CA . ASP A 1 89 ? -19.366 -16.275 33.941 1.00 59.38 89 ASP A CA 1
ATOM 738 C C . ASP A 1 89 ? -20.008 -17.392 34.791 1.00 59.38 89 ASP A C 1
ATOM 740 O O . ASP A 1 89 ? -19.427 -17.828 35.785 1.00 59.38 89 ASP A O 1
ATOM 744 N N . GLU A 1 90 ? -21.182 -17.913 34.413 1.00 53.38 90 GLU A N 1
ATOM 745 C CA . GLU A 1 90 ? -21.773 -19.088 35.070 1.00 53.38 90 GLU A CA 1
ATOM 746 C C . GLU A 1 90 ? -21.127 -20.393 34.560 1.00 53.38 90 GLU A C 1
ATOM 748 O O . GLU A 1 90 ? -21.710 -21.141 33.768 1.00 53.38 90 GLU A O 1
ATOM 753 N N . LYS A 1 91 ? -19.898 -20.674 35.010 1.00 45.72 91 LYS A N 1
ATOM 754 C CA . LYS A 1 91 ? -19.270 -22.003 34.928 1.00 45.72 91 LYS A CA 1
ATOM 755 C C . LYS A 1 91 ? -18.474 -22.359 36.174 1.00 45.72 91 LYS A C 1
ATOM 757 O O . LYS A 1 91 ? -17.651 -21.532 36.614 1.00 45.72 91 LYS A O 1
#

Radius of gyration: 33.08 Å; chains: 1; bounding box: 67×36×85 Å

pLDDT: mean 85.75, std 10.19, range [45.72, 96.44]

Foldseek 3Di:
DDPVVVVVVVVVVVVVVVCVVVVVVVVVVVVVVVVVVVVVVVVVVVVVVVVVVVVLVVCVVVDPVSVQCCCCPVPVNDDDPDDDDDPPPVD